Protein AF-A0A0D3LBF5-F1 (afdb_monomer)

Foldseek 3Di:
DDPVVVVVVVVVVVVVVVVVVLVVLVVVCVVVVHDSVCSVVVVVVVVVVVQVVVLVVLVVVLQVLLCVQPHNVVSVVQQCAQDVLVVRGRLVVQSPHDVSSVSSSVVSVCVVVVVPD

Solvent-accessible surface area (backbone atoms only — not comparable to full-atom values): 6473 Å² total; per-residue (Å²): 133,54,74,66,56,51,51,52,49,52,52,52,52,49,52,53,51,51,52,53,51,49,54,50,50,49,51,54,19,61,78,66,75,42,60,66,91,46,44,65,63,52,49,48,54,52,48,52,52,51,52,54,51,52,45,50,52,52,50,52,51,38,54,49,52,39,32,72,75,62,31,61,70,53,35,53,47,53,34,68,31,66,29,78,96,47,80,55,33,32,54,56,78,37,57,86,46,61,67,37,41,52,53,53,42,51,52,55,56,28,54,75,74,67,58,80,124

Secondary structure (DSSP, 8-state):
--HHHHHHHHHHHHHHHHHHHHHHHHHHHHHHT--GGGHHHHHHHHHHHHHHHHHHHHHHHHHHHHHHHH-HHHHHHHHHS--GGGTTS-GGGGTTSHHHHHHHHHHHHHHHTT---

Nearest PDB structures (foldseek):
  6fkg-assembly1_C  TM=8.350E-01  e=1.035E-01  Mycobacterium tuberculosis H37Rv
  6d0i-assembly2_D  TM=7.410E-01  e=5.297E-02  Sphingobium sp. YBL2
  8gug-assembly1_B-2  TM=6.688E-01  e=4.412E-02  Vibrio parahaemolyticus RIMD 2210633
  8gug-assembly1_C-2  TM=6.245E-01  e=4.151E-02  Vibrio parahaemolyticus RIMD 2210633
  6gw6-assembly1_F  TM=6.173E-01  e=1.169E-01  Pseudomonas putida KT2440

Radius of gyration: 23.39 Å; Cα contacts (8 Å, |Δi|>4): 66; chains: 1; bounding box: 46×30×69 Å

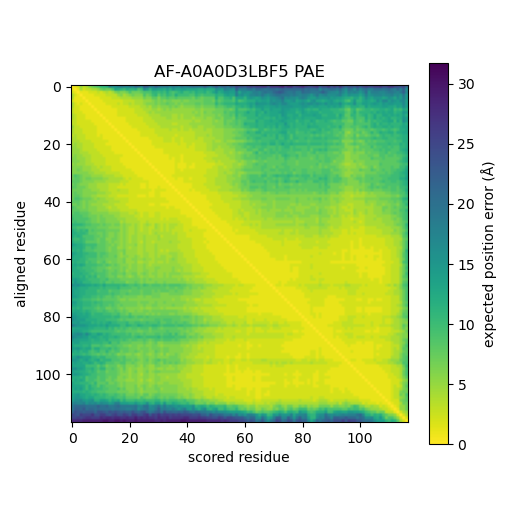Structure (mmCIF, N/CA/C/O backbone):
data_AF-A0A0D3LBF5-F1
#
_entry.id   AF-A0A0D3LBF5-F1
#
loop_
_atom_site.group_PDB
_atom_site.id
_atom_site.type_symbol
_atom_site.label_atom_id
_atom_site.label_alt_id
_atom_site.label_comp_id
_atom_site.label_asym_id
_atom_site.label_entity_id
_atom_site.label_seq_id
_atom_site.pdbx_PDB_ins_code
_atom_site.Cartn_x
_atom_site.Cartn_y
_atom_site.Cartn_z
_atom_site.occupancy
_atom_site.B_iso_or_equiv
_atom_site.auth_seq_id
_atom_site.auth_comp_id
_atom_site.auth_asym_id
_atom_site.auth_atom_id
_atom_site.pdbx_PDB_model_num
ATOM 1 N N . MET A 1 1 ? 1.446 15.088 -43.622 1.00 71.06 1 MET A N 1
ATOM 2 C CA . MET A 1 1 ? 2.114 13.853 -43.188 1.00 71.06 1 MET A CA 1
ATOM 3 C C . MET A 1 1 ? 1.269 12.697 -43.677 1.00 71.06 1 MET A C 1
ATOM 5 O O . MET A 1 1 ? 0.074 12.704 -43.395 1.00 71.06 1 MET A O 1
ATOM 9 N N . SER A 1 2 ? 1.833 11.804 -44.481 1.00 93.31 2 SER A N 1
ATOM 10 C CA . SER A 1 2 ? 1.132 10.625 -44.991 1.00 93.31 2 SER A CA 1
ATOM 11 C C . SER A 1 2 ? 0.956 9.569 -43.894 1.00 93.31 2 SER A C 1
ATOM 13 O O . SER A 1 2 ? 1.624 9.599 -42.857 1.00 93.31 2 SER A O 1
ATOM 15 N N . GLU A 1 3 ? 0.047 8.623 -44.116 1.00 91.12 3 GLU A N 1
ATOM 16 C CA . GLU A 1 3 ? -0.162 7.476 -43.223 1.00 91.12 3 GLU A CA 1
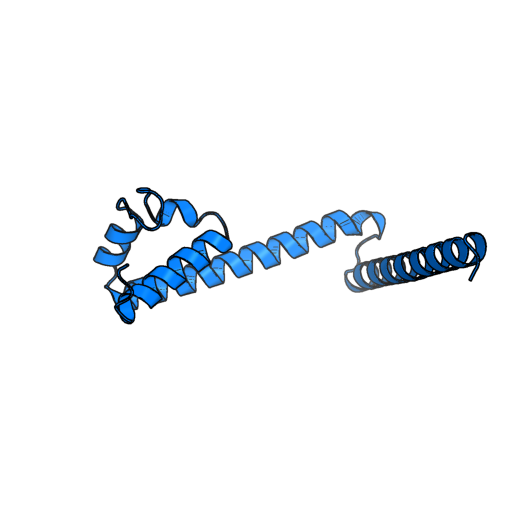ATOM 17 C C . GLU A 1 3 ? 1.110 6.614 -43.089 1.00 91.12 3 GLU A C 1
ATOM 19 O O . GLU A 1 3 ? 1.435 6.121 -42.006 1.00 91.12 3 GLU A O 1
ATOM 24 N N . GLU A 1 4 ? 1.895 6.522 -44.164 1.00 92.81 4 GLU A N 1
ATOM 25 C CA . GLU A 1 4 ? 3.199 5.853 -44.185 1.00 92.81 4 GLU A CA 1
ATOM 26 C C . GLU A 1 4 ? 4.237 6.590 -43.325 1.00 92.81 4 GLU A C 1
ATOM 28 O O . GLU A 1 4 ? 4.937 5.964 -42.527 1.00 92.81 4 GLU A O 1
ATOM 33 N N . GLU A 1 5 ? 4.301 7.923 -43.422 1.00 92.31 5 GLU A N 1
ATOM 34 C CA . GLU A 1 5 ? 5.198 8.754 -42.608 1.00 92.31 5 GLU A CA 1
ATOM 35 C C . GLU A 1 5 ? 4.851 8.667 -41.115 1.00 92.31 5 GLU A C 1
ATOM 37 O O . GLU A 1 5 ? 5.746 8.548 -40.274 1.00 92.31 5 GLU A O 1
ATOM 42 N N . TYR A 1 6 ? 3.558 8.676 -40.772 1.00 93.12 6 TYR A N 1
ATOM 43 C CA . TYR A 1 6 ? 3.099 8.506 -39.391 1.00 93.12 6 TYR A CA 1
ATOM 44 C C . TYR A 1 6 ? 3.472 7.126 -38.837 1.00 93.12 6 TYR A C 1
ATOM 46 O O . TYR A 1 6 ? 4.027 7.019 -37.740 1.00 93.12 6 TYR A O 1
ATOM 54 N N . THR A 1 7 ? 3.232 6.071 -39.617 1.00 95.19 7 THR A N 1
ATOM 55 C CA . THR A 1 7 ? 3.556 4.693 -39.228 1.00 95.19 7 THR A CA 1
ATOM 56 C C . THR A 1 7 ? 5.061 4.516 -39.017 1.00 95.19 7 THR A C 1
ATOM 58 O O . THR A 1 7 ? 5.487 3.931 -38.017 1.00 95.19 7 THR A O 1
ATOM 61 N N . ALA A 1 8 ? 5.886 5.068 -39.911 1.00 95.12 8 ALA A N 1
ATOM 62 C CA . ALA A 1 8 ? 7.340 5.043 -39.782 1.00 95.12 8 ALA A CA 1
ATOM 63 C C . ALA A 1 8 ? 7.819 5.787 -38.523 1.00 95.12 8 ALA A C 1
ATOM 65 O O . ALA A 1 8 ? 8.680 5.286 -37.790 1.00 95.12 8 ALA A O 1
ATOM 66 N N . LEU A 1 9 ? 7.229 6.950 -38.226 1.00 95.38 9 LEU A N 1
ATOM 67 C CA . LEU A 1 9 ? 7.528 7.719 -37.020 1.00 95.38 9 LEU A CA 1
ATOM 68 C C . LEU A 1 9 ? 7.156 6.948 -35.745 1.00 95.38 9 LEU A C 1
ATOM 70 O O . LEU A 1 9 ? 7.931 6.926 -34.784 1.00 95.38 9 LEU A O 1
ATOM 74 N N . GLU A 1 10 ? 6.000 6.285 -35.723 1.00 95.75 10 GLU A N 1
ATOM 75 C CA . GLU A 1 10 ? 5.571 5.504 -34.565 1.00 95.75 10 GLU A CA 1
ATOM 76 C C . GLU A 1 10 ? 6.472 4.282 -34.334 1.00 95.75 10 GLU A C 1
ATOM 78 O O . GLU A 1 10 ? 6.874 4.011 -33.196 1.00 95.75 10 GLU A O 1
ATOM 83 N N . GLN A 1 11 ? 6.869 3.584 -35.401 1.00 96.00 11 GLN A N 1
ATOM 84 C CA . GLN A 1 11 ? 7.831 2.484 -35.317 1.00 96.00 11 GLN A CA 1
ATOM 85 C C . GLN A 1 11 ? 9.196 2.960 -34.806 1.00 96.00 11 GLN A C 1
ATOM 87 O O . GLN A 1 11 ? 9.780 2.326 -33.923 1.00 96.00 11 GLN A O 1
ATOM 92 N N . ALA A 1 12 ? 9.692 4.099 -35.298 1.00 96.19 12 ALA A N 1
ATOM 93 C CA . ALA A 1 12 ? 10.937 4.692 -34.816 1.00 96.19 12 ALA A CA 1
ATOM 94 C C . ALA A 1 12 ? 10.850 5.052 -33.323 1.00 96.19 12 ALA A C 1
ATOM 96 O O . ALA A 1 12 ? 11.753 4.726 -32.548 1.00 96.19 12 ALA A O 1
ATOM 97 N N . ARG A 1 13 ? 9.732 5.646 -32.885 1.00 96.62 13 ARG A N 1
ATOM 98 C CA . ARG A 1 13 ? 9.481 5.965 -31.473 1.00 96.62 13 ARG A CA 1
ATOM 99 C C . ARG A 1 13 ? 9.485 4.712 -30.596 1.00 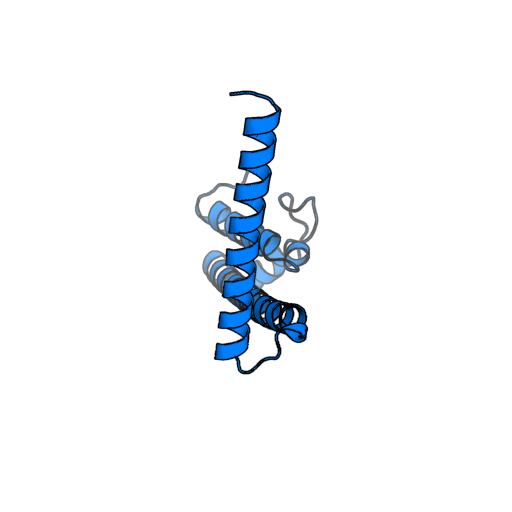96.62 13 ARG A C 1
ATOM 101 O O . ARG A 1 13 ? 10.115 4.726 -29.538 1.00 96.62 13 ARG A O 1
ATOM 108 N N . ARG A 1 14 ? 8.819 3.635 -31.025 1.00 96.38 14 ARG A N 1
ATOM 109 C CA . ARG A 1 14 ? 8.792 2.353 -30.300 1.00 96.38 14 ARG A CA 1
ATOM 110 C C . ARG A 1 14 ? 10.197 1.772 -30.145 1.00 96.38 14 ARG A C 1
ATOM 112 O O . ARG A 1 14 ? 10.596 1.495 -29.019 1.00 96.38 14 ARG A O 1
ATOM 119 N N . ARG A 1 15 ? 10.987 1.730 -31.225 1.00 97.06 15 ARG A N 1
ATOM 120 C CA . ARG A 1 15 ? 12.385 1.255 -31.192 1.00 97.06 15 ARG A CA 1
ATOM 121 C C . ARG A 1 15 ? 13.254 2.052 -30.222 1.00 97.06 15 ARG A C 1
ATOM 123 O O . ARG A 1 15 ? 14.024 1.467 -29.468 1.00 97.06 15 ARG A O 1
ATOM 130 N N . ILE A 1 16 ? 13.120 3.381 -30.201 1.00 97.56 16 ILE A N 1
ATOM 131 C CA . ILE A 1 16 ? 13.866 4.235 -29.262 1.00 97.56 16 ILE A CA 1
ATOM 132 C C . ILE A 1 16 ? 13.481 3.917 -27.813 1.00 97.56 16 ILE A C 1
ATOM 134 O O . ILE A 1 16 ? 14.352 3.833 -26.946 1.00 97.56 16 ILE A O 1
ATOM 138 N N . ILE A 1 17 ? 12.187 3.745 -27.533 1.00 96.50 17 ILE A N 1
ATOM 139 C CA . ILE A 1 17 ? 11.704 3.397 -26.191 1.00 96.50 17 ILE A CA 1
ATOM 140 C C . ILE A 1 17 ? 12.228 2.019 -25.780 1.00 96.50 17 ILE A C 1
ATOM 142 O O . ILE A 1 17 ? 12.756 1.880 -24.679 1.00 96.50 17 ILE A O 1
ATOM 146 N N . GLU A 1 18 ? 12.134 1.023 -26.657 1.00 96.62 18 GLU A N 1
ATOM 147 C CA . GLU A 1 18 ? 12.620 -0.336 -26.412 1.00 96.62 18 GLU A CA 1
ATOM 148 C C . GLU A 1 18 ? 14.129 -0.361 -26.158 1.00 96.62 18 GLU A C 1
ATOM 150 O O . GLU A 1 18 ? 14.561 -0.921 -25.152 1.00 96.62 18 GLU A O 1
ATOM 155 N N . ALA A 1 19 ? 14.924 0.326 -26.983 1.00 96.75 19 ALA A N 1
ATOM 156 C CA . ALA A 1 19 ? 16.371 0.429 -26.801 1.00 96.75 19 ALA A CA 1
ATOM 157 C C . ALA A 1 19 ? 16.739 1.090 -25.462 1.00 96.75 19 ALA A C 1
ATOM 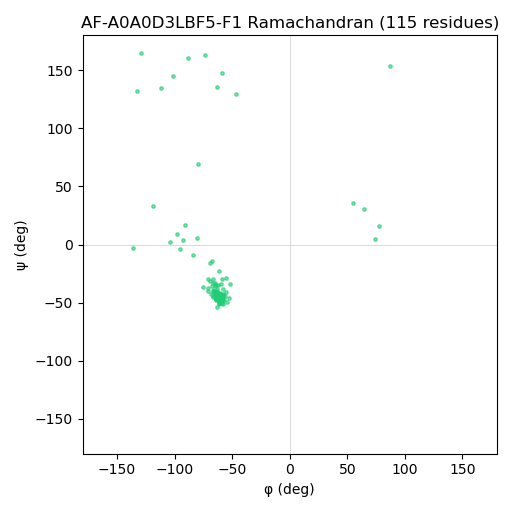159 O O . ALA A 1 19 ? 17.626 0.618 -24.751 1.00 96.75 19 ALA A O 1
ATOM 160 N N . ARG A 1 20 ? 16.021 2.151 -25.065 1.00 97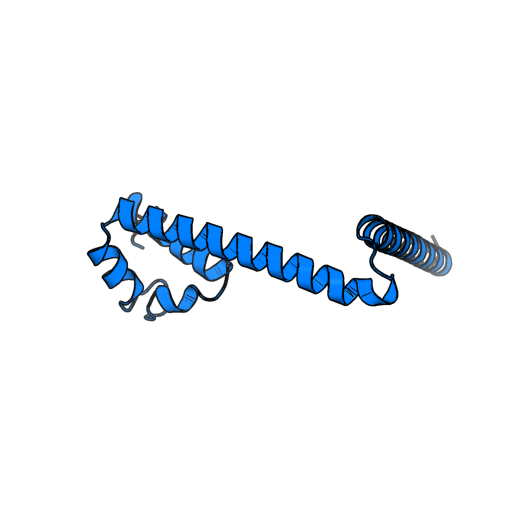.50 20 ARG A N 1
ATOM 161 C CA . ARG A 1 20 ? 16.210 2.803 -23.757 1.00 97.50 20 ARG A CA 1
ATOM 162 C C . ARG A 1 20 ? 15.848 1.881 -22.599 1.00 97.50 20 ARG A C 1
ATOM 164 O O . ARG A 1 20 ? 16.567 1.838 -21.602 1.00 97.50 20 ARG A O 1
ATOM 171 N N . MET A 1 21 ? 14.738 1.154 -22.716 1.00 95.25 21 MET A N 1
ATOM 172 C CA . MET A 1 21 ? 14.328 0.181 -21.705 1.00 95.25 21 MET A CA 1
ATOM 173 C C . MET A 1 21 ? 15.368 -0.932 -21.580 1.00 95.25 21 MET A C 1
ATOM 175 O O . MET A 1 21 ? 15.755 -1.260 -20.464 1.00 95.25 21 MET A O 1
ATOM 179 N N . GLN A 1 22 ? 15.866 -1.454 -22.700 1.00 95.31 22 GLN A N 1
ATOM 180 C CA . GLN A 1 22 ? 16.886 -2.496 -22.738 1.00 95.31 22 GLN A CA 1
ATOM 181 C C . GLN A 1 22 ? 18.198 -2.042 -22.086 1.00 95.31 22 GLN A C 1
ATOM 183 O O . GLN A 1 22 ? 18.662 -2.682 -21.143 1.00 95.31 22 GLN A O 1
ATOM 188 N N . ALA A 1 23 ? 18.728 -0.884 -22.488 1.00 96.62 23 ALA A N 1
ATOM 189 C CA . ALA A 1 23 ? 19.939 -0.317 -21.896 1.00 96.62 23 ALA A CA 1
ATOM 190 C C . ALA A 1 23 ? 19.791 -0.097 -20.379 1.00 96.62 23 ALA A C 1
ATOM 192 O O . ALA A 1 23 ? 20.711 -0.359 -19.603 1.00 96.62 23 ALA A O 1
ATOM 193 N N . ARG A 1 24 ? 18.603 0.329 -19.925 1.00 96.75 24 ARG A N 1
ATOM 194 C CA . ARG A 1 24 ? 18.303 0.474 -18.495 1.00 96.75 24 ARG A CA 1
ATOM 195 C C . ARG A 1 24 ? 18.311 -0.868 -17.760 1.00 96.75 24 ARG A C 1
ATOM 197 O O . ARG A 1 24 ? 18.815 -0.925 -16.641 1.00 96.75 24 ARG A O 1
ATOM 204 N N . ARG A 1 25 ? 17.747 -1.931 -18.348 1.00 96.69 25 ARG A N 1
ATOM 205 C CA . ARG A 1 25 ? 17.766 -3.284 -17.758 1.00 96.69 25 ARG A CA 1
ATOM 206 C C . ARG A 1 25 ? 19.196 -3.783 -17.596 1.00 96.69 25 ARG A C 1
ATOM 208 O O . ARG A 1 25 ? 19.563 -4.214 -16.509 1.00 96.69 25 ARG A O 1
ATOM 215 N N . GLU A 1 26 ? 20.002 -3.645 -18.644 1.00 96.75 26 GLU A N 1
ATOM 216 C CA . GLU A 1 26 ? 21.412 -4.042 -18.655 1.00 96.75 26 GLU A CA 1
ATOM 217 C C . GLU A 1 26 ? 22.242 -3.288 -17.615 1.00 96.75 26 GLU A C 1
ATOM 219 O O . GLU A 1 26 ? 23.032 -3.908 -16.907 1.00 96.75 26 GLU A O 1
ATOM 224 N N . ALA A 1 27 ? 22.052 -1.972 -17.483 1.00 97.88 27 ALA A N 1
ATOM 225 C CA . ALA A 1 27 ? 22.727 -1.177 -16.457 1.00 97.88 27 ALA A CA 1
ATOM 226 C C . ALA A 1 27 ? 22.369 -1.658 -15.041 1.00 97.88 27 ALA A C 1
ATOM 228 O O . ALA A 1 27 ? 23.257 -1.950 -14.247 1.00 97.88 27 ALA A O 1
ATOM 229 N N . ILE A 1 28 ? 21.074 -1.840 -14.754 1.00 96.50 28 ILE A N 1
ATOM 230 C CA . ILE A 1 28 ? 20.604 -2.330 -13.448 1.00 96.50 28 ILE A CA 1
ATOM 231 C C . ILE A 1 28 ? 21.187 -3.712 -13.124 1.00 96.50 28 ILE A C 1
ATOM 233 O O . ILE A 1 28 ? 21.623 -3.941 -11.999 1.00 96.50 28 ILE A O 1
ATOM 237 N N . CYS A 1 29 ? 21.166 -4.632 -14.089 1.00 97.00 29 CYS A N 1
ATOM 238 C CA . CYS A 1 29 ? 21.700 -5.983 -13.934 1.00 97.00 29 CYS A CA 1
ATOM 239 C C . CYS A 1 29 ? 23.209 -5.974 -13.677 1.00 97.00 29 CYS A C 1
ATOM 241 O O . CYS A 1 29 ? 23.674 -6.637 -12.752 1.00 97.00 29 CYS A O 1
ATOM 243 N N . ARG A 1 30 ? 23.960 -5.167 -14.433 1.00 97.62 30 ARG A N 1
ATOM 244 C CA . ARG A 1 30 ? 25.406 -4.985 -14.256 1.00 97.62 30 ARG A CA 1
ATOM 245 C C . ARG A 1 30 ? 25.748 -4.472 -12.860 1.00 97.62 30 ARG A C 1
ATOM 247 O O . ARG A 1 30 ? 26.566 -5.088 -12.187 1.00 97.62 30 ARG A O 1
ATOM 254 N N . ASP A 1 31 ? 25.088 -3.404 -12.415 1.00 97.50 31 ASP A N 1
ATOM 255 C CA . ASP A 1 31 ? 25.330 -2.792 -11.101 1.00 97.50 31 ASP A CA 1
ATOM 256 C C . ASP A 1 31 ? 24.961 -3.737 -9.948 1.00 97.50 31 ASP A C 1
ATOM 258 O O . ASP A 1 31 ? 25.592 -3.727 -8.894 1.00 97.50 31 ASP A O 1
ATOM 262 N N . ALA A 1 32 ? 23.933 -4.566 -10.145 1.00 95.31 32 ALA A N 1
ATOM 263 C CA . ALA A 1 32 ? 23.476 -5.535 -9.156 1.00 95.31 32 ALA A CA 1
ATOM 264 C C . ALA A 1 32 ? 24.258 -6.862 -9.175 1.00 95.31 32 ALA A C 1
ATOM 266 O O . ALA A 1 32 ? 24.032 -7.697 -8.300 1.00 95.31 32 ALA A O 1
ATOM 267 N N . GLY A 1 33 ? 25.129 -7.089 -10.166 1.00 97.31 33 GLY A N 1
ATOM 268 C CA . GLY A 1 33 ? 25.792 -8.380 -10.374 1.00 97.31 33 GLY A CA 1
ATOM 269 C C . GLY A 1 33 ? 24.823 -9.514 -10.738 1.00 97.31 33 GLY A C 1
ATOM 270 O O . GLY A 1 33 ? 25.055 -10.663 -10.372 1.00 97.31 33 GLY A O 1
ATOM 271 N N . VAL A 1 34 ? 23.718 -9.200 -11.423 1.00 97.06 34 VAL A N 1
ATOM 272 C CA . VAL A 1 34 ? 22.657 -10.152 -11.786 1.00 97.06 34 VAL A CA 1
ATOM 273 C C . VAL A 1 34 ? 22.641 -10.371 -13.304 1.00 97.06 34 VAL A C 1
ATOM 275 O O . VAL A 1 34 ? 22.671 -9.388 -14.044 1.00 97.06 34 VAL A O 1
ATOM 278 N N . PRO A 1 35 ? 22.534 -11.618 -13.802 1.00 97.56 35 PRO A N 1
ATOM 279 C CA . PRO A 1 35 ? 22.372 -11.881 -15.232 1.00 97.56 35 PRO A CA 1
ATOM 280 C C . PRO A 1 35 ? 21.113 -11.225 -15.823 1.00 97.56 35 PRO A C 1
ATOM 282 O O . PRO A 1 35 ? 20.089 -11.092 -15.147 1.00 97.56 35 PRO A O 1
ATOM 285 N N . LEU A 1 36 ? 21.158 -10.810 -17.090 1.00 96.25 36 LEU A N 1
ATOM 286 C CA . LEU A 1 36 ? 20.063 -10.058 -17.717 1.00 96.25 36 LEU A CA 1
ATOM 287 C C . LEU A 1 36 ? 18.770 -10.878 -17.828 1.00 96.25 36 LEU A C 1
ATOM 289 O O . LEU A 1 36 ? 17.676 -10.354 -17.625 1.00 96.25 36 LEU A O 1
ATOM 293 N N . GLU A 1 37 ? 18.888 -12.177 -18.078 1.00 96.69 37 GLU A N 1
ATOM 294 C CA . GLU A 1 37 ? 17.784 -13.136 -18.100 1.00 96.69 37 GLU A CA 1
ATOM 295 C C . GLU A 1 37 ? 17.069 -13.246 -16.743 1.00 96.69 37 GLU A C 1
ATOM 297 O O . GLU A 1 37 ? 15.886 -13.576 -16.684 1.00 96.69 37 GLU A O 1
ATOM 302 N N . LYS A 1 38 ? 17.757 -12.886 -15.652 1.00 97.38 38 LYS A N 1
ATOM 303 C CA . LYS A 1 38 ? 17.212 -12.832 -14.291 1.00 97.38 38 LYS A CA 1
ATOM 304 C C . LYS A 1 38 ? 16.664 -11.458 -13.903 1.00 97.38 38 LYS A C 1
ATOM 306 O O . LYS A 1 38 ? 16.189 -11.297 -12.778 1.00 97.38 38 LYS A O 1
ATOM 311 N N . TYR A 1 39 ? 16.642 -10.484 -14.819 1.00 95.81 39 TYR A N 1
ATOM 312 C CA . TYR A 1 39 ? 16.129 -9.133 -14.558 1.00 95.81 39 TYR A CA 1
ATOM 313 C C . TYR A 1 39 ? 14.713 -9.138 -13.963 1.00 95.81 39 TYR A C 1
ATOM 315 O O . TYR A 1 39 ? 14.452 -8.429 -12.992 1.00 95.81 39 TYR A O 1
ATOM 323 N N . GLY A 1 40 ? 13.800 -9.939 -14.526 1.00 95.25 40 GLY A N 1
ATOM 324 C CA . GLY A 1 40 ? 12.407 -10.005 -14.071 1.00 95.25 40 GLY A CA 1
ATOM 325 C C . GLY A 1 40 ? 12.281 -10.473 -12.620 1.00 95.25 40 GLY A C 1
ATOM 326 O O . GLY A 1 40 ? 11.655 -9.792 -11.810 1.00 95.25 40 GLY A O 1
ATOM 327 N N . GLU A 1 41 ? 12.932 -11.589 -12.280 1.00 96.50 41 GLU A N 1
ATOM 328 C CA . GLU A 1 41 ? 12.970 -12.144 -10.919 1.00 96.50 41 GLU A CA 1
ATOM 329 C C . GLU A 1 41 ? 13.618 -11.161 -9.932 1.00 96.50 41 GLU A C 1
ATOM 331 O O . GLU A 1 41 ? 13.064 -10.886 -8.867 1.00 96.50 41 GLU A O 1
ATOM 336 N N . TYR A 1 42 ? 14.750 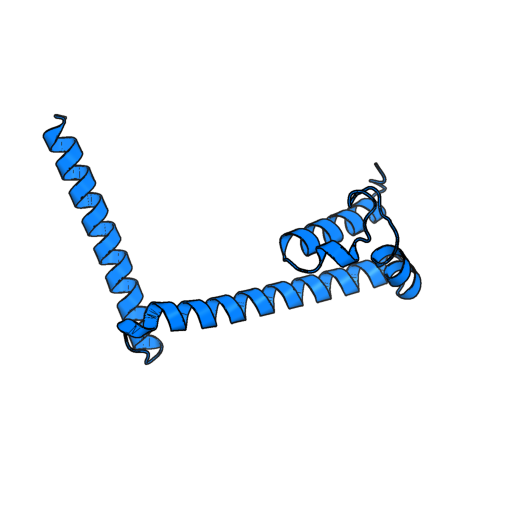-10.560 -10.311 1.00 95.56 42 TYR A N 1
ATOM 337 C CA . TYR A 1 42 ? 15.445 -9.572 -9.487 1.00 95.56 42 TYR A CA 1
ATOM 338 C C . TYR A 1 42 ? 14.582 -8.343 -9.199 1.00 95.56 42 TYR A C 1
ATOM 340 O O . TYR A 1 42 ? 14.463 -7.912 -8.049 1.00 95.56 42 TYR A O 1
ATOM 348 N N . MET A 1 43 ? 13.951 -7.778 -10.231 1.00 95.62 43 MET A N 1
ATOM 349 C CA . MET A 1 43 ? 13.074 -6.627 -10.054 1.00 95.62 43 MET A CA 1
ATOM 350 C C . MET A 1 43 ? 11.842 -6.993 -9.235 1.00 95.62 43 MET A C 1
ATOM 352 O O . MET A 1 43 ? 11.462 -6.202 -8.378 1.00 95.62 43 MET A O 1
ATOM 356 N N . TYR A 1 44 ? 11.252 -8.172 -9.442 1.00 94.81 44 TYR A N 1
ATOM 357 C CA . TYR A 1 44 ? 10.129 -8.645 -8.636 1.00 94.81 44 TYR A CA 1
ATOM 358 C C . TYR A 1 44 ? 10.497 -8.718 -7.154 1.00 94.81 44 TYR A C 1
ATOM 360 O O . TYR A 1 44 ? 9.817 -8.110 -6.331 1.00 94.81 44 TYR A O 1
ATOM 368 N N . GLU A 1 45 ? 11.603 -9.372 -6.801 1.00 94.94 45 GLU A N 1
ATOM 369 C CA . GLU A 1 45 ? 12.038 -9.482 -5.406 1.00 94.94 45 GLU A CA 1
ATOM 370 C C . GLU A 1 45 ? 12.379 -8.122 -4.793 1.00 94.94 45 GLU A C 1
ATOM 372 O O . GLU A 1 45 ? 11.986 -7.809 -3.661 1.00 94.94 45 GLU A O 1
ATOM 377 N N . ARG A 1 46 ? 13.046 -7.260 -5.567 1.00 93.31 46 ARG A N 1
ATOM 378 C CA . ARG A 1 46 ? 13.339 -5.885 -5.165 1.00 93.31 46 ARG A CA 1
ATOM 379 C C . ARG A 1 46 ? 12.055 -5.095 -4.903 1.00 93.31 46 ARG A C 1
ATOM 381 O O . ARG A 1 46 ? 11.931 -4.480 -3.842 1.00 93.31 46 ARG A O 1
ATOM 388 N N . PHE A 1 47 ? 11.099 -5.116 -5.830 1.00 93.50 47 PHE A N 1
ATOM 389 C CA . PHE A 1 47 ? 9.819 -4.424 -5.683 1.00 93.50 47 PHE A CA 1
ATOM 390 C C . PHE A 1 47 ? 9.003 -4.997 -4.534 1.00 93.50 47 PHE A C 1
ATOM 392 O O . PHE A 1 47 ? 8.509 -4.229 -3.717 1.00 93.50 47 PHE A O 1
ATOM 399 N N . ARG A 1 48 ? 8.925 -6.322 -4.403 1.00 93.12 48 ARG A N 1
ATOM 400 C CA . ARG A 1 48 ? 8.242 -7.010 -3.303 1.00 93.12 48 ARG A CA 1
ATOM 401 C C . ARG A 1 48 ? 8.786 -6.561 -1.951 1.00 93.12 48 ARG A C 1
ATOM 403 O O . ARG A 1 48 ? 8.012 -6.256 -1.044 1.00 93.12 48 ARG A O 1
ATOM 410 N N . LYS A 1 49 ? 10.111 -6.456 -1.808 1.00 94.31 49 LYS A N 1
ATOM 411 C CA . LYS A 1 49 ? 10.747 -5.961 -0.579 1.00 94.31 49 LYS A CA 1
ATOM 412 C C . LYS A 1 49 ? 10.397 -4.498 -0.298 1.00 94.31 49 LYS A C 1
ATOM 414 O O . LYS A 1 49 ? 10.030 -4.175 0.834 1.00 94.31 49 LYS A O 1
ATOM 419 N N . ILE A 1 50 ? 10.493 -3.628 -1.306 1.00 94.12 50 ILE A N 1
ATOM 420 C CA . ILE A 1 50 ? 10.157 -2.200 -1.181 1.00 94.12 50 ILE A CA 1
ATOM 421 C C . ILE A 1 50 ? 8.682 -2.037 -0.802 1.00 94.12 50 ILE A C 1
ATOM 423 O O . ILE A 1 50 ? 8.370 -1.359 0.172 1.00 94.12 50 ILE A O 1
ATOM 427 N N . TRP A 1 51 ? 7.790 -2.726 -1.509 1.00 91.69 51 TRP A N 1
ATOM 428 C CA . TRP A 1 51 ? 6.350 -2.712 -1.282 1.00 91.69 51 TRP A CA 1
ATOM 429 C C . TRP A 1 51 ? 5.983 -3.177 0.129 1.00 91.69 51 TRP A C 1
ATOM 431 O O . TRP A 1 51 ? 5.261 -2.491 0.850 1.00 91.69 51 TRP A O 1
ATOM 441 N N . ASN A 1 52 ? 6.546 -4.302 0.576 1.00 93.56 52 ASN A N 1
ATOM 442 C CA . ASN A 1 52 ? 6.313 -4.815 1.926 1.00 93.56 52 ASN A CA 1
ATOM 443 C C . ASN A 1 52 ? 6.836 -3.863 3.005 1.00 93.56 52 ASN A C 1
ATOM 445 O O . ASN A 1 52 ? 6.193 -3.689 4.041 1.00 93.56 52 ASN A O 1
ATOM 449 N N . THR A 1 53 ? 7.985 -3.228 2.766 1.00 96.00 53 THR A N 1
ATOM 450 C CA . THR A 1 53 ? 8.533 -2.207 3.670 1.00 96.00 53 THR A CA 1
ATOM 451 C C . THR A 1 53 ? 7.604 -0.999 3.749 1.00 96.00 53 THR A C 1
ATOM 453 O O . THR A 1 53 ? 7.250 -0.569 4.846 1.00 96.00 53 THR A O 1
ATOM 456 N N . HIS A 1 54 ? 7.138 -0.500 2.603 1.00 95.56 54 HIS A N 1
ATOM 457 C CA . HIS A 1 54 ? 6.214 0.630 2.525 1.00 95.56 54 HIS A CA 1
ATOM 458 C C . HIS A 1 54 ? 4.906 0.352 3.269 1.00 95.56 54 HIS A C 1
ATOM 460 O O . HIS A 1 54 ? 4.489 1.152 4.106 1.00 95.56 54 HIS A O 1
ATOM 466 N N . ARG A 1 55 ? 4.313 -0.825 3.047 1.00 96.06 55 ARG A N 1
ATOM 467 C CA . ARG A 1 55 ? 3.103 -1.275 3.745 1.00 96.06 55 ARG A CA 1
ATOM 468 C C . ARG A 1 55 ? 3.294 -1.322 5.264 1.00 96.06 55 ARG A C 1
ATOM 470 O O . ARG A 1 55 ? 2.419 -0.881 6.001 1.00 96.06 55 ARG A O 1
ATOM 477 N N . ARG A 1 56 ? 4.434 -1.832 5.748 1.00 96.69 56 ARG A N 1
ATOM 478 C CA . ARG A 1 56 ? 4.748 -1.881 7.190 1.00 96.69 56 ARG A CA 1
ATOM 479 C C . ARG A 1 56 ? 4.869 -0.489 7.801 1.00 96.69 56 ARG A C 1
ATOM 481 O O . ARG A 1 56 ? 4.327 -0.268 8.876 1.00 96.69 56 ARG A O 1
ATOM 488 N N . ILE A 1 57 ? 5.537 0.442 7.118 1.00 97.88 57 ILE A N 1
ATOM 489 C CA . ILE A 1 57 ? 5.667 1.831 7.582 1.00 97.88 57 ILE A CA 1
ATOM 490 C C . ILE A 1 57 ? 4.287 2.478 7.714 1.00 97.88 57 ILE A C 1
ATOM 492 O O . ILE A 1 57 ? 3.987 3.068 8.748 1.00 97.88 57 ILE A O 1
ATOM 496 N N . LYS A 1 58 ? 3.422 2.307 6.709 1.00 97.88 58 LYS A N 1
ATOM 497 C CA . LYS A 1 58 ? 2.049 2.826 6.745 1.00 97.88 58 LYS A CA 1
ATOM 498 C C . LYS A 1 58 ? 1.219 2.212 7.872 1.00 97.88 58 LYS A C 1
ATOM 500 O O . LYS A 1 58 ? 0.543 2.942 8.584 1.00 97.88 58 LYS A O 1
ATOM 505 N N . LEU A 1 59 ? 1.329 0.900 8.103 1.00 98.00 59 LEU A N 1
ATOM 506 C CA . LEU A 1 59 ? 0.681 0.255 9.250 1.00 98.00 59 LEU A CA 1
ATOM 507 C C . LEU A 1 59 ? 1.171 0.818 10.581 1.00 98.00 59 LEU A C 1
ATOM 509 O O . LEU A 1 59 ? 0.356 1.103 11.445 1.00 98.00 59 LEU A O 1
ATOM 513 N N . ILE A 1 60 ? 2.480 1.002 10.759 1.00 98.12 60 ILE A N 1
ATOM 514 C CA . ILE A 1 60 ? 3.023 1.591 11.991 1.00 98.12 60 ILE A CA 1
ATOM 515 C C . ILE A 1 60 ? 2.495 3.018 12.178 1.00 98.12 60 ILE A C 1
ATOM 517 O O . ILE A 1 60 ? 2.097 3.364 13.287 1.00 98.12 60 ILE A O 1
ATOM 521 N N . SER A 1 61 ? 2.452 3.816 11.106 1.00 98.00 61 SER A N 1
ATOM 522 C CA . SER A 1 61 ? 1.873 5.165 11.122 1.00 98.00 61 SER A CA 1
ATOM 523 C C . SER A 1 61 ? 0.409 5.141 11.558 1.00 98.00 61 SER A C 1
ATOM 525 O O . SER A 1 61 ? 0.036 5.860 12.476 1.00 98.00 61 SER A O 1
ATOM 527 N N . LEU A 1 62 ? -0.395 4.251 10.969 1.00 97.94 62 LEU A N 1
ATOM 528 C CA . LEU A 1 62 ? -1.797 4.052 11.329 1.00 97.94 62 LEU A CA 1
ATOM 529 C C . LEU A 1 62 ? -1.966 3.659 12.800 1.00 97.94 62 LEU A C 1
ATOM 531 O O . LEU A 1 62 ? -2.822 4.207 13.485 1.00 97.94 62 LEU A O 1
ATOM 535 N N . MET A 1 63 ? -1.161 2.711 13.287 1.00 97.94 63 MET A N 1
ATOM 536 C CA . MET A 1 63 ? -1.248 2.246 14.673 1.00 97.94 63 MET A CA 1
ATOM 537 C C . MET A 1 63 ? -0.902 3.363 15.656 1.00 97.94 63 MET A C 1
ATOM 539 O O . MET A 1 63 ? -1.563 3.486 16.679 1.00 97.94 63 MET A O 1
ATOM 543 N N . ARG A 1 64 ? 0.111 4.180 15.345 1.00 98.06 64 ARG A N 1
ATOM 544 C CA . ARG A 1 64 ? 0.470 5.348 16.160 1.00 98.06 64 ARG A CA 1
ATOM 545 C C . ARG A 1 64 ? -0.657 6.370 16.181 1.00 98.06 64 ARG A C 1
ATOM 547 O O . ARG A 1 64 ? -1.147 6.663 17.263 1.00 98.06 64 ARG A O 1
ATOM 554 N N . LEU A 1 65 ? -1.122 6.795 15.005 1.00 96.88 65 LEU A N 1
ATOM 555 C CA . LEU A 1 65 ? -2.213 7.760 14.873 1.00 96.88 65 LEU A CA 1
ATOM 556 C C . LEU A 1 65 ? -3.465 7.304 15.636 1.00 96.88 65 LEU A C 1
ATOM 558 O O . LEU A 1 65 ? -4.011 8.053 16.432 1.00 96.88 65 LEU A O 1
ATOM 562 N N . GLY A 1 66 ? -3.899 6.055 15.448 1.00 96.44 66 GLY A N 1
ATOM 563 C CA . GLY A 1 66 ? -5.082 5.534 16.133 1.00 96.44 66 GLY A CA 1
ATOM 564 C C . GLY A 1 66 ? -4.930 5.476 17.654 1.00 96.44 66 GLY A C 1
ATOM 565 O O . GLY A 1 66 ? -5.855 5.825 18.381 1.00 96.44 66 GLY A O 1
ATOM 566 N N . ILE A 1 67 ? -3.760 5.072 18.156 1.00 97.31 67 ILE A N 1
ATOM 567 C CA . ILE A 1 67 ? -3.492 5.063 19.601 1.00 97.31 67 ILE A CA 1
ATOM 568 C C . ILE A 1 67 ? -3.464 6.490 20.163 1.00 97.31 67 ILE A C 1
ATOM 570 O O . ILE A 1 67 ? -3.968 6.699 21.263 1.00 97.31 67 ILE A O 1
ATOM 574 N N . GLU A 1 68 ? -2.893 7.448 19.435 1.00 95.81 68 GLU A N 1
ATOM 575 C CA . GLU A 1 68 ? -2.820 8.857 19.840 1.00 95.81 68 GLU A CA 1
ATOM 576 C C . GLU A 1 68 ? -4.204 9.525 19.849 1.00 95.81 68 GLU A C 1
ATOM 578 O O . GLU A 1 68 ? -4.533 10.210 20.814 1.00 95.81 68 GLU A O 1
ATOM 583 N N . ALA A 1 69 ? -5.036 9.264 18.838 1.00 94.12 69 ALA A N 1
ATOM 584 C CA . ALA A 1 69 ? -6.343 9.899 18.675 1.00 94.12 69 ALA A CA 1
ATOM 585 C C . ALA A 1 69 ? -7.395 9.436 19.700 1.00 94.12 69 ALA A C 1
ATOM 587 O O . ALA A 1 69 ? -8.194 10.238 20.179 1.00 94.12 69 ALA A O 1
ATOM 588 N N . MET A 1 70 ? -7.434 8.137 20.026 1.00 94.06 70 MET A N 1
ATOM 589 C CA . MET A 1 70 ? -8.511 7.558 20.854 1.00 94.06 70 MET A CA 1
ATOM 590 C C . MET A 1 70 ? -8.039 6.593 21.949 1.00 94.06 70 MET A C 1
ATOM 592 O O . MET A 1 70 ? -8.850 6.113 22.734 1.00 94.06 70 MET A O 1
ATOM 596 N N . GLY A 1 71 ? -6.741 6.297 22.043 1.00 96.25 71 GLY A N 1
ATOM 597 C CA . GLY A 1 71 ? -6.201 5.338 23.006 1.00 96.25 71 GLY A CA 1
ATOM 598 C C . GLY A 1 71 ? -6.200 3.891 22.503 1.00 96.25 71 GLY A C 1
ATOM 599 O O . GLY A 1 71 ? -6.988 3.475 21.655 1.00 96.25 71 GLY A O 1
ATOM 600 N N . LYS A 1 72 ? -5.281 3.081 23.042 1.00 97.12 72 LYS A N 1
ATOM 601 C CA . LYS A 1 72 ? -4.986 1.730 22.532 1.00 97.12 72 LYS A CA 1
ATOM 602 C C . LYS A 1 72 ? -6.181 0.777 22.540 1.00 97.12 72 LYS A C 1
ATOM 604 O O . LYS A 1 72 ? -6.407 0.088 21.547 1.00 97.12 72 LYS A O 1
ATOM 609 N N . GLU A 1 73 ? -6.906 0.684 23.654 1.00 98.00 73 GLU A N 1
ATOM 610 C CA . GLU A 1 73 ? -8.011 -0.278 23.760 1.00 98.00 73 GLU A CA 1
ATOM 611 C C . GLU A 1 73 ? -9.207 0.128 22.906 1.00 98.00 73 GLU A C 1
ATOM 613 O O . GLU A 1 73 ? -9.818 -0.734 22.275 1.00 98.00 73 GLU A O 1
ATOM 618 N N . ASP A 1 74 ? -9.509 1.421 22.821 1.00 96.44 74 ASP A N 1
ATOM 619 C CA . ASP A 1 74 ? -10.630 1.898 22.016 1.00 96.44 74 ASP A CA 1
ATOM 620 C C . ASP A 1 74 ? -10.302 1.862 20.527 1.00 96.44 74 ASP A C 1
ATOM 622 O O . ASP A 1 74 ? -11.131 1.401 19.744 1.00 96.44 74 ASP A O 1
ATOM 626 N N . PHE A 1 75 ? -9.059 2.150 20.137 1.00 97.19 75 PHE A N 1
ATOM 627 C CA . PHE A 1 75 ? -8.597 1.906 18.774 1.00 97.19 75 PHE A CA 1
ATOM 628 C C . PHE A 1 75 ? -8.669 0.422 18.398 1.00 97.19 75 PHE A C 1
ATOM 630 O O . PHE A 1 75 ? -9.140 0.064 17.316 1.00 97.19 75 PHE A O 1
ATOM 637 N N . ARG A 1 76 ? -8.268 -0.477 19.309 1.00 98.00 76 ARG A N 1
ATOM 638 C CA . ARG A 1 76 ? -8.390 -1.925 19.093 1.00 98.00 76 ARG A CA 1
ATOM 639 C C . ARG A 1 76 ? -9.848 -2.341 18.917 1.00 98.00 76 ARG A C 1
ATOM 641 O O . ARG A 1 76 ? -10.130 -3.140 18.027 1.00 98.00 76 ARG A O 1
ATOM 648 N N . LYS A 1 77 ? -10.772 -1.829 19.735 1.00 98.00 77 LYS A N 1
ATOM 649 C CA . LYS A 1 77 ? -12.211 -2.097 19.571 1.00 98.00 77 LYS A CA 1
ATOM 650 C C . LYS A 1 77 ? -12.717 -1.557 18.239 1.00 98.00 77 LYS A C 1
ATOM 652 O O . LYS A 1 77 ? -13.361 -2.300 17.505 1.00 98.00 77 LYS A O 1
ATOM 657 N N . TRP A 1 78 ? -12.388 -0.313 17.907 1.00 96.50 78 TRP A N 1
ATOM 658 C CA . TRP A 1 78 ? -12.794 0.348 16.670 1.00 96.50 78 TRP A CA 1
ATOM 659 C C . TRP A 1 78 ? -12.347 -0.426 15.424 1.00 96.50 78 TRP A C 1
ATOM 661 O O . TRP A 1 78 ? -13.170 -0.721 14.562 1.00 96.50 78 TRP A O 1
ATOM 671 N N . LEU A 1 79 ? -11.084 -0.868 15.373 1.00 97.88 79 LEU A N 1
ATOM 672 C CA . LEU A 1 79 ? -10.555 -1.690 14.277 1.00 97.88 79 LEU A CA 1
ATOM 673 C C . LEU A 1 79 ? -11.312 -3.012 14.077 1.00 97.88 79 LEU A C 1
ATOM 675 O O . LEU A 1 79 ? -11.345 -3.530 12.962 1.00 97.88 79 LEU A O 1
ATOM 679 N N . ASN A 1 80 ? -11.884 -3.570 15.146 1.00 98.31 80 ASN A N 1
ATOM 680 C CA . ASN A 1 80 ? -12.545 -4.876 15.141 1.00 98.31 80 ASN A CA 1
ATOM 681 C C . ASN A 1 80 ? -14.080 -4.787 15.157 1.00 98.31 80 ASN A C 1
ATOM 683 O O . ASN A 1 80 ? -14.744 -5.821 15.187 1.00 98.31 80 ASN A O 1
ATOM 687 N N . SER A 1 81 ? -14.646 -3.581 15.127 1.00 97.31 81 SER A N 1
ATOM 688 C CA . SER A 1 81 ? -16.094 -3.364 15.160 1.00 97.31 81 SER A CA 1
ATOM 689 C C . SER A 1 81 ? -16.629 -3.061 13.760 1.00 97.31 81 SER A C 1
ATOM 691 O O . SER A 1 81 ? -15.935 -2.389 12.997 1.00 97.31 81 SER A O 1
ATOM 693 N N . PRO A 1 82 ? -17.853 -3.503 13.411 1.00 97.38 82 PRO A N 1
ATOM 694 C CA . PRO A 1 82 ? -18.552 -3.047 12.212 1.00 97.38 82 PRO A CA 1
ATOM 695 C C . PRO A 1 82 ? -18.501 -1.523 12.079 1.00 97.38 82 PRO A C 1
ATOM 697 O O . PRO A 1 82 ? -18.813 -0.808 13.031 1.00 97.38 82 PRO A O 1
ATOM 700 N N . ASN A 1 83 ? -18.104 -1.025 10.910 1.00 94.75 83 ASN A N 1
ATOM 701 C CA . ASN A 1 83 ? -17.958 0.406 10.670 1.00 94.75 83 ASN A CA 1
ATOM 702 C C . ASN A 1 83 ? -18.621 0.791 9.342 1.00 94.75 83 ASN A C 1
ATOM 704 O O .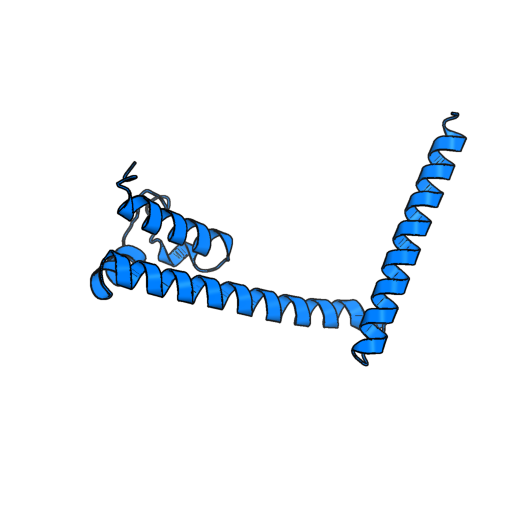 ASN A 1 83 ? -18.409 0.134 8.322 1.00 94.75 83 ASN A O 1
ATOM 708 N N . PHE A 1 84 ? -19.438 1.846 9.348 1.00 91.81 84 PHE A N 1
ATOM 709 C CA . PHE A 1 84 ? -20.226 2.234 8.176 1.00 91.81 84 PHE A CA 1
ATOM 710 C C . PHE A 1 84 ? -19.365 2.719 7.003 1.00 91.81 84 PHE A C 1
ATOM 712 O O . PHE A 1 84 ? -19.723 2.479 5.856 1.00 91.81 84 PHE A O 1
ATOM 719 N N . HIS A 1 85 ? -18.194 3.305 7.272 1.00 90.81 85 HIS A N 1
ATOM 720 C CA . HIS A 1 85 ? -17.230 3.677 6.233 1.00 90.81 85 HIS A CA 1
ATOM 721 C C . HIS A 1 85 ? -16.605 2.460 5.537 1.00 90.81 85 HIS A C 1
ATOM 723 O O . HIS A 1 85 ? -15.957 2.592 4.507 1.00 90.81 85 HIS A O 1
ATOM 729 N N . PHE A 1 86 ? -16.767 1.271 6.115 1.00 95.12 86 PHE A N 1
ATOM 730 C CA . PHE A 1 86 ? -16.181 0.020 5.643 1.00 95.12 86 PHE A CA 1
ATOM 731 C C . PHE A 1 86 ? -17.275 -0.989 5.283 1.00 95.12 86 PHE A C 1
ATOM 733 O O . PHE A 1 86 ? -17.112 -2.189 5.497 1.00 95.12 86 PHE A O 1
ATOM 740 N N . ASP A 1 87 ? -18.421 -0.508 4.793 1.00 94.56 87 ASP A N 1
ATOM 741 C CA . ASP A 1 87 ? -19.561 -1.336 4.377 1.00 94.56 87 ASP A CA 1
ATOM 742 C C . ASP A 1 87 ? -20.056 -2.285 5.487 1.00 94.56 87 ASP A C 1
ATOM 744 O O . ASP A 1 87 ? -20.409 -3.441 5.247 1.00 94.56 87 ASP A O 1
ATOM 748 N N . GLY A 1 88 ? -20.010 -1.823 6.741 1.00 95.50 88 GLY A N 1
ATOM 749 C CA . GLY A 1 88 ? -20.379 -2.618 7.914 1.00 95.50 88 GLY A CA 1
ATOM 750 C C . GLY A 1 88 ? -19.347 -3.679 8.309 1.00 95.50 88 GLY A C 1
ATOM 751 O O . GLY A 1 88 ? -19.581 -4.444 9.244 1.00 95.50 88 GLY A O 1
ATOM 752 N N . LYS A 1 89 ? -18.189 -3.737 7.646 1.00 97.75 89 LYS A N 1
ATOM 753 C CA . LYS A 1 89 ? -17.085 -4.623 8.024 1.00 97.75 89 LYS A CA 1
ATOM 754 C C . LYS A 1 89 ? -16.162 -3.946 9.041 1.00 97.75 89 LYS A C 1
ATOM 756 O O . LYS A 1 89 ? -16.140 -2.719 9.147 1.00 97.75 89 LYS A O 1
ATOM 761 N N . PRO A 1 90 ? -15.364 -4.729 9.783 1.00 98.00 90 PRO A N 1
ATOM 762 C CA . PRO A 1 90 ? -14.311 -4.176 10.621 1.00 98.00 90 PRO A CA 1
ATOM 763 C C . PRO A 1 90 ? -13.239 -3.455 9.790 1.00 98.00 90 PRO A C 1
ATOM 765 O O . PRO A 1 90 ? -12.768 -4.047 8.810 1.00 98.00 90 PRO A O 1
ATOM 768 N N . PRO A 1 91 ? -12.768 -2.256 10.188 1.00 97.81 91 PRO A N 1
ATOM 769 C CA . PRO A 1 91 ? -11.660 -1.570 9.516 1.00 97.81 91 PRO A CA 1
ATOM 770 C C . PRO A 1 91 ? -10.409 -2.447 9.353 1.00 97.81 91 PRO A C 1
ATOM 772 O O . PRO A 1 91 ? -9.728 -2.391 8.331 1.00 97.81 91 PRO A O 1
ATOM 775 N N . ALA A 1 92 ? -10.141 -3.339 10.317 1.00 97.88 92 ALA A N 1
ATOM 776 C CA . ALA A 1 92 ? -9.036 -4.296 10.254 1.00 97.88 92 ALA A CA 1
ATOM 777 C C . ALA A 1 92 ? -9.053 -5.180 8.993 1.00 97.88 92 ALA A C 1
ATOM 779 O O . ALA A 1 92 ? -7.991 -5.591 8.523 1.00 97.88 92 ALA A O 1
ATOM 780 N N . SER A 1 93 ? -10.231 -5.450 8.420 1.00 97.62 93 SER A N 1
ATOM 781 C CA . SER A 1 93 ? -10.368 -6.273 7.212 1.00 97.62 93 SER A CA 1
ATOM 782 C C . SER A 1 93 ? -9.815 -5.610 5.943 1.00 97.62 93 SER A C 1
ATOM 784 O O . SER A 1 93 ? -9.547 -6.310 4.973 1.00 97.62 93 SER A O 1
ATOM 786 N N . TYR A 1 94 ? -9.573 -4.295 5.962 1.00 96.81 94 TYR A N 1
ATOM 787 C CA . TYR A 1 94 ? -9.023 -3.529 4.836 1.00 96.81 94 TYR A CA 1
ATOM 788 C C . TYR A 1 94 ? -7.498 -3.361 4.942 1.00 96.81 94 TYR A C 1
ATOM 790 O O . TYR A 1 94 ? -6.857 -2.808 4.051 1.00 96.81 94 TYR A O 1
ATOM 798 N N . LEU A 1 95 ? -6.876 -3.834 6.026 1.00 96.88 95 LEU A N 1
ATOM 799 C CA . LEU A 1 95 ? -5.449 -3.622 6.285 1.00 96.88 95 LEU A CA 1
ATOM 800 C C . LEU A 1 95 ? -4.536 -4.587 5.516 1.00 96.88 95 LEU A C 1
ATOM 802 O O . LEU A 1 95 ? -3.324 -4.594 5.741 1.00 96.88 95 LEU A O 1
ATOM 806 N N . ASP A 1 96 ? -5.081 -5.415 4.622 1.00 94.00 96 ASP A N 1
ATOM 807 C CA . ASP A 1 96 ? -4.338 -6.373 3.804 1.00 94.00 96 ASP A CA 1
ATOM 808 C C . ASP A 1 96 ? -3.496 -5.678 2.715 1.00 94.00 96 ASP A C 1
ATOM 810 O O . ASP A 1 96 ? -2.385 -6.129 2.422 1.00 94.00 96 ASP A O 1
ATOM 814 N N . ASN A 1 97 ? -3.927 -4.514 2.229 1.00 94.06 97 ASN A N 1
ATOM 815 C CA . ASN A 1 97 ? -3.284 -3.759 1.158 1.00 94.06 97 ASN A CA 1
ATOM 816 C C . ASN A 1 97 ? -3.041 -2.277 1.521 1.00 94.06 97 ASN A C 1
ATOM 818 O O . ASN A 1 97 ? -3.586 -1.748 2.485 1.00 94.06 97 ASN A O 1
ATOM 822 N N . ILE A 1 98 ? -2.183 -1.597 0.747 1.00 96.25 98 ILE A N 1
ATOM 823 C CA . ILE A 1 98 ? -1.790 -0.201 1.017 1.00 96.25 98 ILE A CA 1
ATOM 824 C C . ILE A 1 98 ? -2.982 0.758 0.936 1.00 96.25 98 ILE A C 1
ATOM 826 O O . ILE A 1 98 ? -3.089 1.643 1.780 1.00 96.25 98 ILE A O 1
ATOM 830 N N . ALA A 1 99 ? -3.875 0.588 -0.039 1.00 96.44 99 ALA A N 1
ATOM 831 C CA . ALA A 1 99 ? -5.007 1.493 -0.219 1.00 96.44 99 ALA A CA 1
ATOM 832 C C . ALA A 1 99 ? -5.965 1.442 0.980 1.00 96.44 99 ALA A C 1
ATOM 834 O O . ALA A 1 99 ? -6.378 2.486 1.474 1.00 96.44 99 ALA A O 1
ATOM 835 N N . GLY A 1 100 ? -6.253 0.250 1.507 1.00 97.50 100 GLY A N 1
ATOM 836 C CA . GLY A 1 100 ? -7.100 0.103 2.688 1.00 97.50 100 GLY A CA 1
ATOM 837 C C . GLY A 1 100 ? -6.456 0.620 3.982 1.00 97.50 100 GLY A C 1
ATOM 838 O O . GLY A 1 100 ? -7.156 1.176 4.830 1.00 97.50 100 GLY A O 1
ATOM 839 N N . ILE A 1 101 ? -5.124 0.550 4.110 1.00 98.31 101 ILE A N 1
ATOM 840 C CA . ILE A 1 101 ? -4.396 1.201 5.216 1.00 98.31 101 ILE A CA 1
ATOM 841 C C . ILE A 1 101 ? -4.547 2.725 5.139 1.00 98.31 101 ILE A C 1
ATOM 843 O O . ILE A 1 101 ? -4.883 3.351 6.141 1.00 98.31 101 ILE A O 1
ATOM 847 N N . GLU A 1 102 ? -4.337 3.320 3.962 1.00 97.75 102 GLU A N 1
ATOM 848 C CA . GLU A 1 102 ? -4.468 4.772 3.766 1.00 97.75 102 GLU A CA 1
ATOM 849 C C . GLU A 1 102 ? -5.901 5.256 3.957 1.00 97.75 102 GLU A C 1
ATOM 851 O O . GLU A 1 102 ? -6.127 6.294 4.575 1.00 97.75 102 GLU A O 1
ATOM 856 N N . TYR A 1 103 ? -6.873 4.484 3.474 1.00 97.25 103 TYR A N 1
ATOM 857 C CA . TYR A 1 103 ? -8.279 4.779 3.689 1.00 97.25 103 TYR A CA 1
ATOM 858 C C . TYR A 1 103 ? -8.606 4.788 5.185 1.00 97.25 103 TYR A C 1
ATOM 860 O O . TYR A 1 103 ? -9.133 5.775 5.696 1.00 97.25 103 TYR A O 1
ATOM 868 N N . THR A 1 104 ? -8.183 3.756 5.921 1.00 97.44 104 THR A N 1
ATOM 869 C CA . THR A 1 104 ? -8.343 3.708 7.382 1.00 97.44 104 THR A CA 1
ATOM 870 C C . THR A 1 104 ? -7.670 4.891 8.072 1.00 97.44 104 THR A C 1
ATOM 872 O O . THR A 1 104 ? -8.277 5.518 8.935 1.00 97.44 104 THR A O 1
ATOM 875 N N . HIS A 1 105 ? -6.453 5.242 7.655 1.00 97.31 105 HIS A N 1
ATOM 876 C CA . HIS A 1 105 ? -5.723 6.394 8.180 1.00 97.31 105 HIS A CA 1
ATOM 877 C C . HIS A 1 105 ? -6.500 7.699 7.973 1.00 97.31 105 HIS A C 1
ATOM 879 O O . HIS A 1 105 ? -6.665 8.474 8.911 1.00 97.31 105 HIS A O 1
ATOM 885 N N . SER A 1 106 ? -7.050 7.912 6.773 1.00 95.81 106 SER A N 1
ATOM 886 C CA . SER A 1 106 ? -7.863 9.093 6.470 1.00 95.81 106 SER A CA 1
ATOM 887 C C . SER A 1 106 ? -9.137 9.175 7.314 1.00 95.81 106 SER A C 1
ATOM 889 O O . SER A 1 106 ? -9.517 10.269 7.719 1.00 95.81 106 SER A O 1
ATOM 891 N N . ARG A 1 107 ? -9.763 8.035 7.651 1.00 94.75 107 ARG A N 1
ATOM 892 C CA . ARG A 1 107 ? -10.944 8.019 8.527 1.00 94.75 107 ARG A CA 1
ATOM 893 C C . ARG A 1 107 ? -10.611 8.422 9.961 1.00 94.75 107 ARG A C 1
ATOM 895 O O . ARG A 1 107 ? -11.421 9.109 10.568 1.00 94.75 107 ARG A O 1
ATOM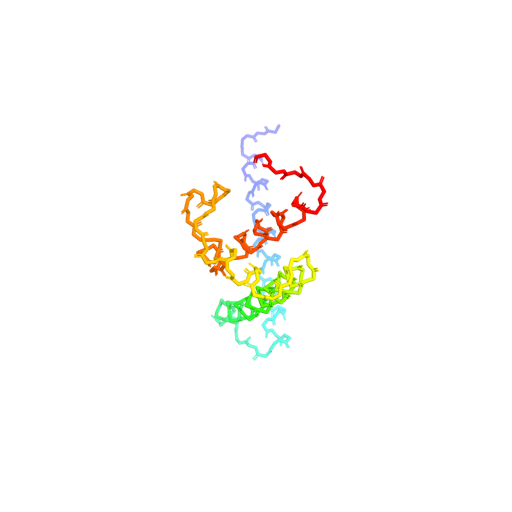 902 N N . ILE A 1 108 ? -9.438 8.055 10.483 1.00 94.38 108 ILE A N 1
ATOM 903 C CA . ILE A 1 108 ? -9.012 8.505 11.820 1.00 94.38 108 ILE A CA 1
ATOM 904 C C . ILE A 1 108 ? -8.777 10.019 11.824 1.00 94.38 108 ILE A C 1
ATOM 906 O O . ILE A 1 108 ? -9.294 10.698 12.702 1.00 94.38 108 ILE A O 1
ATOM 910 N N . ILE A 1 109 ? -8.094 10.560 10.806 1.00 92.50 109 ILE A N 1
ATOM 911 C CA . ILE A 1 109 ? -7.927 12.018 10.655 1.00 92.50 109 ILE A CA 1
ATOM 912 C C . ILE A 1 109 ? -9.295 12.708 10.563 1.00 92.50 109 ILE A C 1
ATOM 914 O O . ILE A 1 109 ? -9.529 13.706 11.232 1.00 92.50 109 ILE A O 1
ATOM 918 N N . GLY A 1 110 ? -10.225 12.167 9.769 1.00 89.44 110 GLY A N 1
ATOM 919 C CA . GLY A 1 110 ? -11.580 12.714 9.651 1.00 89.44 110 GLY A CA 1
ATOM 920 C C . GLY A 1 110 ? -12.296 12.828 11.000 1.00 89.44 110 GLY A C 1
ATOM 921 O O . GLY A 1 110 ? -12.900 13.859 11.284 1.00 89.44 110 GLY A O 1
ATOM 922 N N . MET A 1 111 ? -12.151 11.826 11.873 1.00 85.25 111 MET A N 1
ATOM 923 C CA . MET A 1 111 ? -12.730 11.846 13.223 1.00 85.25 111 MET A CA 1
ATOM 924 C C . MET A 1 111 ? -12.153 12.961 14.106 1.00 85.25 111 MET A C 1
ATOM 926 O O . MET A 1 111 ? -12.896 13.550 14.888 1.00 85.25 111 MET A O 1
ATOM 930 N N . GLU A 1 112 ? -10.864 13.292 13.971 1.00 78.00 112 GLU A N 1
ATOM 931 C CA . GLU A 1 112 ? -10.230 14.383 14.733 1.00 78.00 112 GLU A CA 1
ATOM 932 C C . GLU A 1 112 ? -10.782 15.764 14.358 1.00 78.00 112 GLU A C 1
ATOM 934 O O . GLU A 1 112 ? -10.893 16.644 15.211 1.00 78.00 112 GLU A O 1
ATOM 939 N N . TYR A 1 113 ? -11.168 15.950 13.094 1.00 80.88 113 TYR A N 1
ATOM 940 C CA . TYR A 1 113 ? -11.709 17.213 12.584 1.00 80.88 113 TYR A CA 1
ATOM 941 C C . TYR A 1 113 ? -13.246 17.2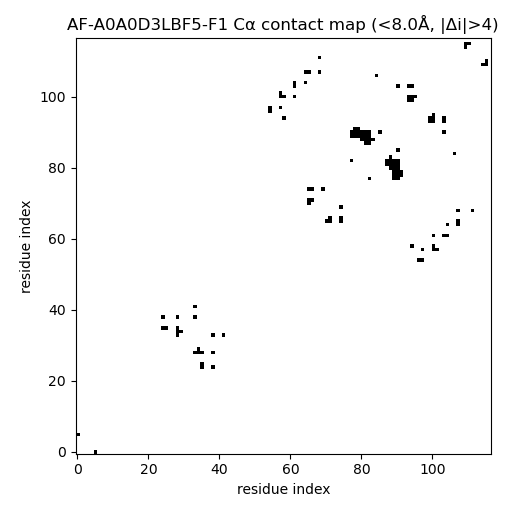49 12.535 1.00 80.88 113 TYR A C 1
ATOM 943 O O . TYR A 1 113 ? -13.820 18.200 12.003 1.00 80.88 113 TYR A O 1
ATOM 951 N N . GLY A 1 114 ? -13.923 16.250 13.114 1.00 70.69 114 GLY A N 1
ATOM 952 C CA . GLY A 1 114 ? -15.385 16.189 13.200 1.00 70.69 114 GLY A CA 1
ATOM 953 C C . GLY A 1 114 ? -16.093 15.775 11.906 1.00 70.69 114 GLY A C 1
ATOM 954 O O . GLY A 1 114 ? -17.306 15.956 11.794 1.00 70.69 114 GLY A O 1
ATOM 955 N N . ASP A 1 115 ? -15.369 15.204 10.941 1.00 69.19 115 ASP A N 1
ATOM 956 C CA . ASP A 1 115 ? -15.922 14.640 9.707 1.00 69.19 115 ASP A CA 1
ATOM 957 C C . ASP A 1 115 ? -16.506 13.238 9.960 1.00 69.19 115 ASP A C 1
ATOM 959 O O . ASP A 1 115 ? -15.975 12.201 9.545 1.00 69.19 115 ASP A O 1
ATOM 963 N N . ASN A 1 116 ? -17.612 13.223 10.705 1.00 58.84 116 ASN A N 1
ATOM 964 C CA . ASN A 1 116 ? -18.323 12.021 11.149 1.00 58.84 116 ASN A CA 1
ATOM 965 C C . ASN A 1 116 ? -19.422 11.569 10.163 1.00 58.84 116 ASN A C 1
ATOM 967 O O . ASN A 1 116 ? -20.321 10.838 10.579 1.00 58.84 116 ASN A O 1
ATOM 971 N N . ALA A 1 117 ? -19.393 12.053 8.914 1.00 48.78 117 ALA A N 1
ATOM 972 C CA . ALA A 1 117 ? -20.464 11.889 7.924 1.00 48.78 117 ALA A CA 1
ATOM 973 C C . ALA A 1 117 ? -20.683 10.443 7.480 1.00 48.78 117 ALA A C 1
ATOM 975 O O . ALA A 1 117 ? -19.702 9.835 6.989 1.00 48.78 117 ALA A O 1
#

pLDDT: mean 94.25, std 7.32, range [48.78, 98.31]

Sequence (117 aa):
MSEEEYTALEQARRRIIEARMQARREAICRDAGVPLEKYGEYMYERFRKIWNTHRRIKLISLMRLGIEAMGKEDFRKWLNSPNFHFDGKPPASYLDNIAGIEYTHSRIIGMEYGDNA

Mean predicted aligned error: 6.0 Å